Protein AF-A0A937V8J0-F1 (afdb_monomer_lite)

pLDDT: mean 80.1, std 13.32, range [45.62, 94.06]

Radius of gyration: 15.98 Å; chains: 1; bounding box: 34×18×48 Å

Secondary structure (DSSP, 8-state):
-HHHHHHHHHHHHHHHHHHHHHH-GGGHHHHHHHHHHHHHHHHHHHHHHHHHHHHHHHHHSS---S------TTTTT--

Foldseek 3Di:
DVLVVLVVVLVVLLVVLVVVCVVPVVCVVVSVVVNVVSVVVSVVVVVVQVVVQVVCCVVPVDRDDPDDDPDDDPNVVVD

Structure (mmCIF, N/CA/C/O backbone):
data_AF-A0A937V8J0-F1
#
_entry.id   AF-A0A937V8J0-F1
#
loop_
_atom_site.group_PDB
_atom_site.id
_atom_site.type_symbol
_atom_site.label_atom_id
_atom_site.label_alt_id
_atom_site.label_comp_id
_atom_site.label_asym_id
_atom_site.label_entity_id
_atom_site.label_seq_id
_atom_site.pdbx_PDB_ins_code
_atom_site.Cartn_x
_atom_site.Cartn_y
_atom_site.Cartn_z
_atom_site.occupancy
_atom_site.B_iso_or_equiv
_atom_site.auth_seq_id
_atom_site.auth_comp_id
_atom_site.auth_asym_id
_atom_site.auth_atom_id
_atom_site.pdbx_PDB_model_num
ATOM 1 N N . ALA A 1 1 ? -1.173 -2.929 -14.075 1.00 57.81 1 ALA A N 1
ATOM 2 C CA . ALA A 1 1 ? -2.104 -4.071 -13.903 1.00 57.81 1 ALA A CA 1
ATOM 3 C C . ALA A 1 1 ? -1.841 -4.855 -12.614 1.00 57.81 1 ALA A C 1
ATOM 5 O O . ALA A 1 1 ? -2.731 -4.917 -11.773 1.00 57.81 1 ALA A O 1
ATOM 6 N N . MET A 1 2 ? -0.657 -5.464 -12.434 1.00 65.06 2 MET A N 1
ATOM 7 C C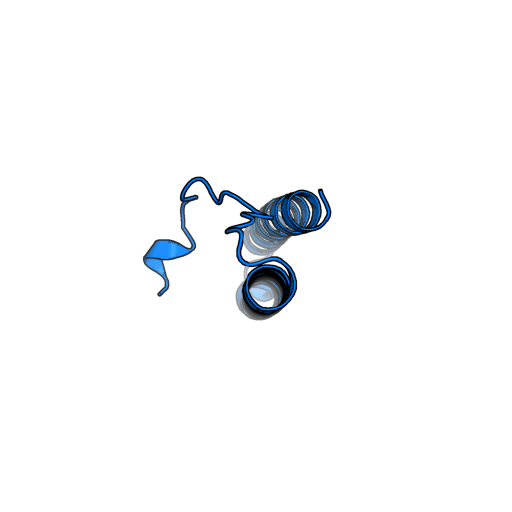A . MET A 1 2 ? -0.342 -6.192 -11.192 1.00 65.06 2 MET A CA 1
ATOM 8 C C . MET A 1 2 ? -0.134 -5.239 -10.006 1.00 65.06 2 MET A C 1
ATOM 10 O O . MET A 1 2 ? -0.666 -5.500 -8.934 1.00 65.06 2 MET A O 1
ATOM 14 N N . ASP A 1 3 ? 0.540 -4.109 -10.226 1.00 66.81 3 ASP A N 1
ATOM 15 C CA . ASP A 1 3 ? 0.777 -3.104 -9.183 1.00 66.81 3 ASP A CA 1
ATOM 16 C C . ASP A 1 3 ? -0.517 -2.428 -8.699 1.00 66.81 3 ASP A C 1
ATOM 18 O O . ASP A 1 3 ? -0.827 -2.468 -7.514 1.00 66.81 3 ASP A O 1
ATOM 22 N N . ASP A 1 4 ? -1.376 -1.985 -9.627 1.00 73.50 4 ASP A N 1
ATOM 23 C CA . ASP A 1 4 ? -2.698 -1.412 -9.305 1.00 73.50 4 ASP A CA 1
ATOM 24 C C . ASP A 1 4 ? -3.572 -2.343 -8.447 1.00 73.50 4 ASP A C 1
ATOM 26 O O . ASP A 1 4 ? -4.381 -1.904 -7.626 1.00 73.50 4 ASP A O 1
ATOM 30 N N . THR A 1 5 ? -3.431 -3.655 -8.659 1.00 76.69 5 THR A N 1
ATOM 31 C CA . THR A 1 5 ? -4.153 -4.665 -7.880 1.00 76.69 5 THR A CA 1
ATOM 32 C C . THR A 1 5 ? -3.600 -4.740 -6.457 1.00 76.69 5 THR A C 1
ATOM 34 O O . THR A 1 5 ? -4.375 -4.821 -5.505 1.00 76.69 5 THR A O 1
ATOM 37 N N . VAL A 1 6 ? -2.275 -4.681 -6.297 1.00 76.94 6 VAL A N 1
ATOM 38 C CA . VAL A 1 6 ? -1.604 -4.665 -4.988 1.00 76.94 6 VAL A CA 1
ATOM 39 C C . VAL A 1 6 ? -1.955 -3.390 -4.213 1.00 76.94 6 VAL A C 1
ATOM 41 O O . VAL A 1 6 ? -2.310 -3.485 -3.038 1.00 76.94 6 VAL A O 1
ATOM 44 N N . ASP A 1 7 ? -1.987 -2.232 -4.873 1.00 76.38 7 ASP A N 1
ATOM 45 C CA . ASP A 1 7 ? -2.425 -0.955 -4.287 1.00 76.38 7 ASP A CA 1
ATOM 46 C C . ASP A 1 7 ? -3.880 -1.004 -3.792 1.00 76.38 7 ASP A C 1
ATOM 48 O O . ASP A 1 7 ? -4.222 -0.536 -2.694 1.00 76.38 7 ASP A O 1
ATOM 52 N N . GLY A 1 8 ? -4.762 -1.596 -4.604 1.00 81.62 8 GLY A N 1
ATOM 53 C CA . GLY A 1 8 ? -6.163 -1.809 -4.250 1.00 81.62 8 GLY A CA 1
ATOM 54 C C . GLY A 1 8 ? -6.314 -2.705 -3.020 1.00 81.62 8 GLY A C 1
ATOM 55 O O . GLY A 1 8 ? -7.051 -2.362 -2.090 1.00 81.62 8 GLY A O 1
ATOM 56 N N . LEU A 1 9 ? -5.567 -3.811 -2.980 1.00 82.75 9 LEU A N 1
ATOM 57 C CA . LEU A 1 9 ? -5.549 -4.739 -1.848 1.00 82.75 9 LEU A CA 1
ATOM 58 C C . LEU A 1 9 ? -5.008 -4.080 -0.578 1.00 82.75 9 LEU A C 1
ATOM 60 O O . LEU A 1 9 ? -5.593 -4.263 0.488 1.00 82.75 9 LEU A O 1
ATOM 64 N N . TYR A 1 10 ? -3.955 -3.267 -0.675 1.00 81.44 10 TYR A N 1
ATOM 65 C CA . TYR A 1 10 ? -3.439 -2.507 0.463 1.00 81.44 10 TYR A CA 1
ATOM 66 C C . TYR A 1 10 ? -4.514 -1.584 1.053 1.00 81.44 10 TYR A C 1
ATOM 68 O O . TYR A 1 10 ? -4.766 -1.604 2.259 1.00 81.44 10 TYR A O 1
ATOM 76 N N . THR A 1 11 ? -5.210 -0.828 0.198 1.00 83.69 11 THR A N 1
ATOM 77 C CA . THR A 1 11 ? -6.288 0.077 0.629 1.00 83.69 11 THR A CA 1
ATOM 78 C C . THR A 1 11 ? -7.440 -0.681 1.291 1.00 83.69 11 THR A C 1
ATOM 80 O O . THR A 1 11 ? -8.003 -0.212 2.284 1.00 83.69 11 THR A O 1
ATOM 83 N N . GLN A 1 12 ? -7.798 -1.850 0.757 1.00 87.62 12 GLN A N 1
ATOM 84 C CA . GLN A 1 12 ? -8.834 -2.703 1.330 1.00 87.62 12 GLN A CA 1
ATOM 85 C C . GLN A 1 12 ? -8.422 -3.230 2.713 1.00 87.62 12 GLN A C 1
ATOM 87 O O . GLN A 1 12 ? -9.147 -3.011 3.684 1.00 87.62 12 GLN A O 1
ATOM 92 N N . ILE A 1 13 ? -7.236 -3.837 2.819 1.00 85.06 13 ILE A N 1
ATOM 93 C CA . ILE A 1 13 ? -6.691 -4.380 4.073 1.00 85.06 13 ILE A CA 1
ATOM 94 C C . ILE A 1 13 ? -6.605 -3.287 5.142 1.00 85.06 13 ILE A C 1
ATOM 96 O O . ILE A 1 13 ? -6.979 -3.511 6.290 1.00 85.06 13 ILE A O 1
ATOM 100 N N . PHE A 1 14 ? -6.166 -2.083 4.771 1.00 84.12 14 PHE A N 1
ATOM 101 C CA . PHE A 1 14 ? -6.088 -0.953 5.691 1.00 84.12 14 PHE A CA 1
ATOM 102 C C . PHE A 1 14 ? -7.457 -0.593 6.289 1.00 84.12 14 PHE A C 1
ATOM 104 O O . PHE A 1 14 ? -7.576 -0.413 7.501 1.00 84.12 14 PHE A O 1
ATOM 111 N N . ARG A 1 15 ? -8.508 -0.525 5.460 1.00 89.19 15 ARG A N 1
ATOM 112 C CA . ARG A 1 15 ? -9.873 -0.216 5.923 1.00 89.19 15 ARG A CA 1
ATOM 113 C C . ARG A 1 15 ? -10.451 -1.320 6.803 1.00 89.19 15 ARG A C 1
ATOM 115 O O . ARG A 1 15 ? -11.072 -1.012 7.817 1.00 89.19 15 ARG A O 1
ATOM 122 N N . GLU A 1 16 ? -10.239 -2.579 6.433 1.00 89.38 16 GLU A N 1
ATOM 123 C CA . GLU A 1 16 ? -10.703 -3.731 7.212 1.00 89.38 16 GLU A CA 1
ATOM 124 C C . GLU A 1 16 ? -10.028 -3.777 8.587 1.00 89.38 16 GLU A C 1
ATOM 126 O O . GLU A 1 16 ? -10.707 -3.875 9.608 1.00 89.38 16 GLU A O 1
ATOM 131 N N . LEU A 1 17 ? -8.702 -3.614 8.636 1.00 86.75 17 LEU A N 1
ATOM 132 C CA . LEU A 1 17 ? -7.955 -3.596 9.893 1.00 86.75 17 LEU A CA 1
ATOM 133 C C . LEU A 1 17 ? -8.358 -2.421 10.781 1.00 86.75 17 LEU A C 1
ATOM 135 O O . LEU A 1 17 ? -8.531 -2.621 11.979 1.00 86.75 17 LEU A O 1
ATOM 139 N N . LEU A 1 18 ? -8.578 -1.228 10.221 1.00 88.75 18 LEU A N 1
ATOM 140 C CA . LEU A 1 18 ? -9.113 -0.105 10.993 1.00 88.75 18 LEU A CA 1
ATOM 141 C C . LEU A 1 18 ? -10.485 -0.421 11.591 1.00 88.75 18 LEU A C 1
ATOM 143 O O . LEU A 1 18 ? -10.713 -0.123 12.761 1.00 88.75 18 LEU A O 1
ATOM 147 N N . SER A 1 19 ? -11.381 -1.046 10.823 1.00 90.62 19 SER A N 1
ATOM 148 C CA . SER A 1 19 ? -12.692 -1.456 11.335 1.00 90.62 19 SER A CA 1
ATOM 149 C C . SER A 1 19 ? -12.556 -2.426 12.510 1.00 90.62 19 SER A C 1
ATOM 151 O O . SER A 1 19 ? -13.205 -2.226 13.534 1.00 90.62 19 SER A O 1
ATOM 153 N N . PHE A 1 20 ? -11.667 -3.419 12.409 1.00 87.44 20 PHE A N 1
ATOM 154 C CA . PHE A 1 20 ? -11.403 -4.361 13.501 1.00 87.44 20 PHE A CA 1
ATOM 155 C C . PHE A 1 20 ? -10.831 -3.682 14.753 1.00 87.44 20 PHE A C 1
ATOM 157 O O . PHE A 1 20 ? -11.212 -4.033 15.867 1.00 87.44 20 PHE A O 1
ATOM 164 N N . MET A 1 21 ? -9.959 -2.682 14.591 1.00 91.25 21 MET A N 1
ATOM 165 C CA . MET A 1 21 ? -9.412 -1.921 15.722 1.00 91.25 21 MET A CA 1
ATOM 166 C C . MET A 1 21 ? -10.450 -1.037 16.412 1.00 91.25 21 MET A C 1
ATOM 168 O O . MET A 1 21 ? -10.373 -0.838 17.623 1.00 91.25 21 MET A O 1
ATOM 172 N N . VAL A 1 22 ? -11.399 -0.482 15.650 1.00 93.06 22 VAL A N 1
ATOM 173 C CA . VAL A 1 22 ? -12.514 0.292 16.213 1.00 93.06 22 VAL A CA 1
ATOM 174 C C . VAL A 1 22 ? -13.486 -0.625 16.958 1.00 93.06 22 VAL A C 1
ATOM 176 O O . VAL A 1 22 ? -13.994 -0.232 18.006 1.00 93.06 22 VAL A O 1
ATOM 179 N N . GLU A 1 23 ? -13.732 -1.832 16.442 1.00 94.06 23 GLU A N 1
ATOM 180 C CA . GLU A 1 23 ? -14.617 -2.824 17.064 1.00 94.06 23 GLU A CA 1
ATOM 181 C C . GLU A 1 23 ? -14.038 -3.393 18.371 1.00 94.06 23 GLU A C 1
ATOM 183 O O . GLU A 1 23 ? -14.754 -3.486 19.368 1.00 94.06 23 GLU A O 1
ATOM 188 N N . ASP A 1 24 ? -12.739 -3.711 18.400 1.00 91.38 24 ASP A N 1
ATOM 189 C CA . ASP A 1 24 ? -12.020 -4.106 19.616 1.00 91.38 24 ASP A CA 1
ATOM 190 C C . ASP A 1 24 ? -10.655 -3.397 19.719 1.00 91.38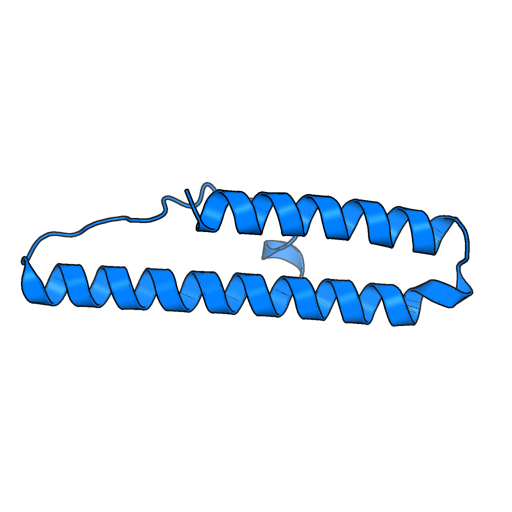 24 ASP A C 1
ATOM 192 O O . ASP A 1 24 ? -9.679 -3.816 19.079 1.00 91.38 24 ASP A O 1
ATOM 196 N N . PRO A 1 25 ? -10.528 -2.384 20.598 1.00 90.94 25 PRO A N 1
ATOM 197 C CA . PRO A 1 25 ? -9.277 -1.664 20.817 1.00 90.94 25 PRO A CA 1
ATOM 198 C C . PRO A 1 25 ? -8.092 -2.536 21.260 1.00 90.94 25 PRO A C 1
ATOM 200 O O . PRO A 1 25 ? -6.944 -2.142 21.035 1.00 90.94 25 PRO A O 1
ATOM 203 N N . HIS A 1 26 ? -8.311 -3.729 21.835 1.00 92.62 26 HIS A N 1
ATOM 204 C CA . HIS A 1 26 ? -7.211 -4.649 22.171 1.00 92.62 26 HIS A CA 1
ATOM 205 C C . HIS A 1 26 ? -6.516 -5.218 20.926 1.00 92.62 26 HIS A C 1
ATOM 207 O O . HIS A 1 26 ? -5.381 -5.696 21.014 1.00 92.62 26 HIS A O 1
ATOM 213 N N . THR A 1 27 ? -7.149 -5.141 19.754 1.00 89.50 27 THR A N 1
ATOM 214 C CA . THR A 1 27 ? -6.570 -5.618 18.492 1.00 89.50 27 THR A CA 1
ATOM 215 C C . THR A 1 27 ? -5.625 -4.608 17.835 1.00 89.50 27 THR A C 1
ATOM 217 O O . THR A 1 27 ? -4.871 -4.991 16.936 1.00 89.50 27 THR A O 1
ATOM 220 N N . THR A 1 28 ? -5.579 -3.358 18.323 1.00 87.94 28 THR A N 1
ATOM 221 C CA . THR A 1 28 ? -4.809 -2.238 17.741 1.00 87.94 28 THR A CA 1
ATOM 222 C C . THR A 1 28 ? -3.361 -2.601 17.426 1.00 87.94 28 THR A C 1
ATOM 224 O O . THR A 1 28 ? -2.915 -2.443 16.292 1.00 87.94 28 THR A O 1
ATOM 227 N N . SER A 1 29 ? -2.622 -3.164 18.386 1.00 89.62 29 SER A N 1
ATOM 228 C CA . SER A 1 29 ? -1.211 -3.510 18.168 1.00 89.62 29 SER A CA 1
ATOM 229 C C . SER A 1 29 ? -1.030 -4.560 17.069 1.00 89.62 29 SER A C 1
ATOM 231 O O . SER A 1 29 ? -0.119 -4.458 16.252 1.00 89.62 29 SER A O 1
ATOM 233 N N . ARG A 1 30 ? -1.912 -5.567 17.014 1.00 87.31 30 ARG A N 1
ATOM 234 C CA . ARG A 1 30 ? -1.842 -6.637 16.008 1.00 87.31 30 ARG A CA 1
ATOM 235 C C . ARG A 1 30 ? -2.199 -6.124 14.622 1.00 87.31 30 ARG A C 1
ATOM 237 O O . ARG A 1 30 ? -1.477 -6.413 13.672 1.00 87.31 30 ARG A O 1
ATOM 244 N N . GLY A 1 31 ? -3.272 -5.346 14.507 1.00 87.69 31 GLY A N 1
ATOM 245 C CA . GLY A 1 31 ? -3.639 -4.765 13.223 1.00 87.69 31 GLY A CA 1
ATOM 246 C C . GLY A 1 31 ? -2.576 -3.779 12.724 1.00 87.69 31 GLY A C 1
ATOM 247 O O . GLY A 1 31 ? -2.321 -3.731 11.527 1.00 87.69 31 GLY A O 1
ATOM 248 N N . LEU A 1 32 ? -1.878 -3.066 13.618 1.00 88.31 32 LEU A N 1
ATOM 249 C CA . LEU A 1 32 ? -0.801 -2.160 13.225 1.00 88.31 32 LEU A CA 1
ATOM 250 C C . LEU A 1 32 ? 0.383 -2.928 12.617 1.00 88.31 32 LEU A C 1
ATOM 252 O O . LEU A 1 32 ? 0.901 -2.527 11.576 1.00 88.31 32 LEU A O 1
ATOM 256 N N . TYR A 1 33 ? 0.771 -4.069 13.198 1.00 90.50 33 TYR A N 1
ATOM 257 C CA . TYR A 1 33 ? 1.790 -4.938 12.596 1.00 90.50 33 TYR A CA 1
ATOM 258 C C . TYR A 1 33 ? 1.386 -5.451 11.211 1.00 90.50 33 TYR A C 1
ATOM 260 O O . TYR A 1 33 ? 2.231 -5.530 10.322 1.00 90.50 33 TYR A O 1
ATOM 268 N N . LEU A 1 34 ? 0.105 -5.769 11.009 1.00 88.88 34 LEU A N 1
ATOM 269 C CA . LEU A 1 34 ? -0.402 -6.215 9.710 1.00 88.88 34 LEU A CA 1
ATOM 270 C C . LEU A 1 34 ? -0.407 -5.086 8.670 1.00 88.88 34 LEU A C 1
ATOM 272 O O . LEU A 1 34 ? -0.011 -5.325 7.531 1.00 88.88 34 LEU A O 1
ATOM 276 N N . ILE A 1 35 ? -0.760 -3.857 9.062 1.00 87.06 35 ILE A N 1
ATOM 277 C CA . ILE A 1 35 ? -0.641 -2.670 8.198 1.00 87.06 35 ILE A CA 1
ATOM 278 C C . ILE A 1 35 ? 0.819 -2.468 7.781 1.00 87.06 35 ILE A C 1
ATOM 280 O O . ILE A 1 35 ? 1.104 -2.309 6.594 1.00 87.06 35 ILE A O 1
ATOM 284 N N . PHE A 1 36 ? 1.760 -2.546 8.728 1.00 86.19 36 PHE A N 1
ATOM 285 C CA . PHE A 1 36 ? 3.183 -2.436 8.407 1.00 86.19 36 PHE A CA 1
ATOM 286 C C . PHE A 1 36 ? 3.664 -3.563 7.492 1.00 86.19 36 PHE A C 1
ATOM 288 O O . PHE A 1 36 ? 4.433 -3.303 6.568 1.00 86.19 36 PHE A O 1
ATOM 295 N N . ALA A 1 37 ? 3.220 -4.802 7.701 1.00 88.94 37 ALA A N 1
ATOM 296 C CA . ALA A 1 37 ? 3.572 -5.914 6.822 1.00 88.94 37 ALA A CA 1
ATOM 297 C C . ALA A 1 37 ? 3.068 -5.678 5.388 1.00 88.94 37 ALA A C 1
ATOM 299 O O . ALA A 1 37 ? 3.846 -5.801 4.443 1.00 88.94 37 ALA A O 1
ATOM 300 N N . ALA A 1 38 ? 1.805 -5.270 5.230 1.00 84.75 38 ALA A N 1
ATOM 301 C CA . ALA A 1 38 ? 1.219 -4.954 3.929 1.00 84.75 38 ALA A CA 1
ATOM 302 C C . ALA A 1 38 ? 1.953 -3.795 3.232 1.00 84.75 38 ALA A C 1
ATOM 304 O O . ALA A 1 38 ? 2.259 -3.886 2.046 1.00 84.75 38 ALA A O 1
ATOM 305 N N . HIS A 1 39 ? 2.319 -2.751 3.980 1.00 82.50 39 HIS A N 1
ATOM 306 C CA . HIS A 1 39 ? 3.100 -1.629 3.459 1.00 82.50 39 HIS A CA 1
ATOM 307 C C . HIS A 1 39 ? 4.489 -2.061 2.964 1.00 82.50 39 HIS A C 1
ATOM 309 O O . HIS A 1 39 ? 4.922 -1.679 1.882 1.00 82.50 39 HIS A O 1
ATOM 315 N N . ASN A 1 40 ? 5.195 -2.897 3.731 1.00 86.25 40 ASN A N 1
ATOM 316 C CA . ASN A 1 40 ? 6.508 -3.394 3.314 1.00 86.25 40 ASN A CA 1
ATOM 317 C C . ASN A 1 40 ? 6.425 -4.244 2.037 1.00 86.25 40 ASN A C 1
ATOM 319 O O . ASN A 1 40 ? 7.338 -4.190 1.215 1.00 86.25 40 ASN A O 1
ATOM 323 N N . LEU A 1 41 ? 5.345 -5.010 1.857 1.00 85.31 41 LEU A N 1
ATOM 324 C CA . LEU A 1 41 ? 5.122 -5.793 0.640 1.00 85.31 41 LEU A CA 1
ATOM 325 C C . LEU A 1 41 ? 4.902 -4.901 -0.588 1.00 85.31 41 LEU A C 1
ATOM 327 O O . LEU A 1 41 ? 5.500 -5.168 -1.629 1.00 85.31 41 LEU A O 1
ATOM 331 N N . GLU A 1 42 ? 4.124 -3.825 -0.458 1.00 83.38 42 GLU A N 1
ATOM 332 C CA . GLU A 1 42 ? 3.949 -2.822 -1.520 1.00 83.38 42 GLU A CA 1
ATOM 333 C C . GLU A 1 42 ? 5.296 -2.191 -1.910 1.00 83.38 42 GLU A C 1
ATOM 335 O O . GLU A 1 42 ? 5.680 -2.212 -3.080 1.00 83.38 42 GLU A O 1
ATOM 340 N N . ARG A 1 43 ? 6.110 -1.789 -0.924 1.00 85.75 43 ARG A N 1
ATOM 341 C CA . ARG A 1 43 ? 7.441 -1.207 -1.177 1.00 85.75 43 ARG A CA 1
ATOM 342 C C . ARG A 1 43 ? 8.387 -2.162 -1.902 1.00 85.75 43 ARG A C 1
ATOM 344 O O . ARG A 1 43 ? 9.274 -1.718 -2.634 1.00 85.75 43 ARG A O 1
ATOM 351 N N . ILE A 1 44 ? 8.267 -3.466 -1.655 1.00 87.06 44 ILE A N 1
ATOM 352 C CA . ILE A 1 44 ? 9.040 -4.483 -2.375 1.00 87.06 44 ILE A CA 1
ATOM 353 C C . ILE A 1 44 ? 8.572 -4.555 -3.831 1.00 87.06 44 ILE A C 1
ATOM 355 O O . ILE A 1 44 ? 9.425 -4.574 -4.718 1.00 87.06 44 ILE A O 1
ATOM 359 N N . GLY A 1 45 ? 7.258 -4.539 -4.072 1.00 82.94 45 GLY A N 1
ATOM 360 C CA . GLY A 1 45 ? 6.670 -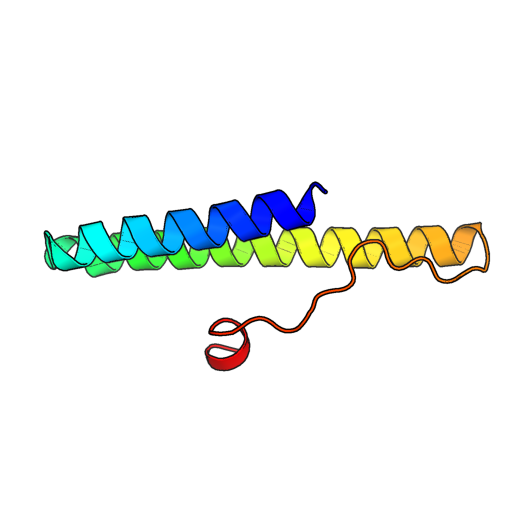4.483 -5.414 1.00 82.94 45 GLY A CA 1
ATOM 361 C C . GLY A 1 45 ? 7.206 -3.307 -6.230 1.00 82.94 45 GLY A C 1
ATOM 362 O O . GLY A 1 45 ? 7.760 -3.512 -7.309 1.00 82.94 45 GLY A O 1
ATOM 363 N N . ASP A 1 46 ? 7.197 -2.108 -5.648 1.00 81.75 46 ASP A N 1
ATOM 364 C CA . ASP A 1 46 ? 7.752 -0.898 -6.267 1.00 81.75 46 ASP A CA 1
ATOM 365 C C . ASP A 1 46 ? 9.207 -1.036 -6.673 1.00 81.75 46 ASP A C 1
ATOM 367 O O . ASP A 1 46 ? 9.613 -0.679 -7.780 1.00 81.75 46 ASP A O 1
ATOM 371 N N . ARG A 1 47 ? 10.028 -1.563 -5.763 1.00 87.19 47 ARG A N 1
ATOM 372 C CA . ARG A 1 47 ? 11.454 -1.748 -6.029 1.00 87.19 47 ARG A CA 1
ATOM 373 C C . ARG A 1 47 ? 11.674 -2.734 -7.166 1.00 87.19 47 ARG A C 1
ATOM 375 O O . ARG A 1 47 ? 12.576 -2.517 -7.971 1.00 87.19 47 ARG A O 1
ATOM 382 N N . VAL A 1 48 ? 10.870 -3.793 -7.240 1.00 88.62 48 VAL A N 1
ATOM 383 C CA . VAL A 1 48 ? 10.922 -4.754 -8.346 1.00 88.62 48 VAL A CA 1
ATOM 384 C C . VAL A 1 48 ? 10.552 -4.070 -9.660 1.00 88.62 48 VAL A C 1
ATOM 386 O O . VAL A 1 48 ? 11.314 -4.198 -10.616 1.00 88.62 48 VAL A O 1
ATOM 389 N N . THR A 1 49 ? 9.470 -3.288 -9.703 1.00 86.56 49 THR A N 1
ATOM 390 C CA . THR A 1 49 ? 9.071 -2.523 -10.897 1.00 86.56 49 THR A CA 1
ATOM 391 C C . THR A 1 49 ? 10.193 -1.596 -11.364 1.00 86.56 49 THR A C 1
ATOM 393 O O . THR A 1 49 ? 10.631 -1.705 -12.508 1.00 86.56 49 THR A O 1
ATOM 396 N N . ASN A 1 50 ? 10.773 -0.802 -10.459 1.00 86.56 50 ASN A N 1
ATOM 397 C CA . ASN A 1 50 ? 11.884 0.104 -10.775 1.00 86.56 50 ASN A CA 1
ATOM 398 C C . ASN A 1 50 ? 13.123 -0.635 -11.324 1.00 86.56 50 ASN A C 1
ATOM 400 O O . ASN A 1 50 ? 13.831 -0.133 -12.201 1.00 86.56 50 ASN A O 1
ATOM 404 N N . ILE A 1 51 ? 13.426 -1.831 -10.804 1.00 89.81 51 ILE A N 1
ATOM 405 C CA . ILE A 1 51 ? 14.530 -2.664 -11.309 1.00 89.81 51 ILE A CA 1
ATOM 406 C C . ILE A 1 51 ? 14.221 -3.155 -12.727 1.00 89.81 51 ILE A C 1
ATOM 408 O O . ILE A 1 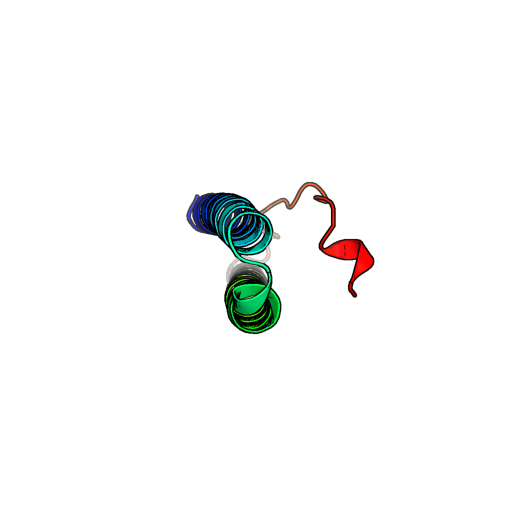51 ? 15.099 -3.107 -13.590 1.00 89.81 51 ILE A O 1
ATOM 412 N N . VAL A 1 52 ? 12.993 -3.609 -12.981 1.00 89.00 52 VAL A N 1
ATOM 413 C CA . VAL A 1 52 ? 12.570 -4.100 -14.300 1.00 89.00 52 VAL A CA 1
ATOM 414 C C . VAL A 1 52 ? 12.606 -2.980 -15.341 1.00 89.00 52 VAL A C 1
ATOM 416 O O . VAL A 1 52 ? 13.145 -3.194 -16.425 1.00 89.00 52 VAL A O 1
ATOM 419 N N . GLU A 1 53 ? 12.126 -1.781 -15.008 1.00 87.31 53 GLU A N 1
ATOM 420 C CA . GLU A 1 53 ? 12.211 -0.596 -15.876 1.00 87.31 53 GLU A CA 1
ATOM 421 C C . GLU A 1 53 ? 13.662 -0.278 -16.251 1.00 87.31 53 GLU A C 1
ATOM 423 O O . GLU A 1 53 ? 13.982 -0.056 -17.420 1.00 87.31 53 GLU A O 1
ATOM 428 N N . ARG A 1 54 ? 14.585 -0.349 -15.282 1.00 88.62 54 ARG A N 1
ATOM 429 C CA . ARG A 1 54 ? 16.016 -0.145 -15.540 1.00 88.62 54 ARG A CA 1
ATOM 430 C C . ARG A 1 54 ? 16.607 -1.229 -16.443 1.00 88.62 54 ARG A C 1
ATOM 432 O O . ARG A 1 54 ? 17.433 -0.912 -17.297 1.00 88.62 54 ARG A O 1
ATOM 439 N N . ILE A 1 55 ? 16.215 -2.492 -16.271 1.00 90.62 55 ILE A N 1
ATOM 440 C CA . ILE A 1 55 ? 16.654 -3.591 -17.147 1.00 90.62 55 ILE A CA 1
ATOM 441 C C . ILE A 1 55 ? 16.135 -3.380 -18.574 1.00 90.62 55 ILE A C 1
ATOM 443 O O . ILE A 1 55 ? 16.911 -3.506 -19.522 1.00 90.62 55 ILE A O 1
ATOM 447 N N . LEU A 1 56 ? 14.861 -3.010 -18.731 1.00 89.12 56 LEU A N 1
ATOM 448 C CA . LEU A 1 56 ? 14.258 -2.692 -20.029 1.00 89.12 56 LEU A CA 1
ATOM 449 C C . LEU A 1 56 ? 14.969 -1.528 -20.715 1.00 89.12 56 LEU A C 1
ATOM 451 O O . LEU A 1 56 ? 15.283 -1.628 -21.900 1.00 89.12 56 LEU A O 1
ATOM 455 N N . PHE A 1 57 ? 15.290 -0.471 -19.971 1.00 90.12 57 PHE A N 1
ATOM 456 C CA . PHE A 1 57 ? 16.057 0.658 -20.487 1.00 90.12 57 PHE A CA 1
ATOM 457 C C . PHE A 1 57 ? 17.452 0.231 -20.963 1.00 90.12 57 PHE A C 1
ATOM 459 O O . PHE A 1 57 ? 17.865 0.590 -22.061 1.00 90.12 57 PHE A O 1
ATOM 466 N N . MET A 1 58 ? 18.170 -0.583 -20.179 1.00 90.88 58 MET A N 1
ATOM 467 C CA . MET A 1 58 ? 19.494 -1.083 -20.576 1.00 90.88 58 MET A CA 1
ATOM 468 C C . MET A 1 58 ? 19.447 -1.978 -21.823 1.00 90.88 58 MET A C 1
ATOM 470 O O . MET A 1 58 ? 20.407 -1.990 -22.589 1.00 90.88 58 MET A O 1
ATOM 474 N N . ALA A 1 59 ? 18.362 -2.730 -22.025 1.00 92.06 59 ALA A N 1
ATOM 475 C CA . ALA A 1 59 ? 18.217 -3.641 -23.159 1.00 92.06 59 ALA A CA 1
ATOM 476 C C . ALA A 1 59 ? 17.727 -2.949 -24.444 1.00 92.06 59 ALA A C 1
ATOM 478 O O . ALA A 1 59 ? 18.180 -3.299 -25.531 1.00 92.06 59 ALA A O 1
ATOM 479 N N . SER A 1 60 ? 16.796 -1.998 -24.327 1.00 90.06 60 SER A N 1
ATOM 480 C CA . SER A 1 60 ? 16.136 -1.343 -25.469 1.00 90.06 60 SER A CA 1
ATOM 481 C C . SER A 1 60 ? 16.716 0.030 -25.819 1.00 90.06 60 SER A C 1
ATOM 483 O O . SER A 1 60 ? 16.597 0.466 -26.959 1.00 90.06 60 SER A O 1
ATOM 485 N N . GLY A 1 61 ? 17.340 0.717 -24.856 1.00 89.69 61 GLY A N 1
ATOM 486 C CA . GLY A 1 61 ? 17.728 2.125 -24.970 1.00 89.69 61 GLY A CA 1
ATOM 487 C C . GLY A 1 61 ? 16.570 3.115 -24.784 1.00 89.69 61 GLY A C 1
ATOM 488 O O . GLY A 1 61 ? 16.801 4.323 -24.822 1.00 89.69 61 GLY A O 1
ATOM 489 N N . GLU A 1 62 ? 15.343 2.636 -24.559 1.00 84.00 62 GLU A N 1
ATOM 490 C CA . GLU A 1 62 ? 14.139 3.458 -24.432 1.00 84.00 62 GLU A CA 1
ATOM 491 C C . GLU A 1 62 ? 13.585 3.421 -23.004 1.00 84.00 62 GLU A C 1
ATOM 493 O O . GLU A 1 62 ? 13.472 2.363 -22.381 1.00 84.00 62 GLU A O 1
ATOM 498 N N . MET A 1 63 ? 13.214 4.587 -22.469 1.00 79.69 63 ME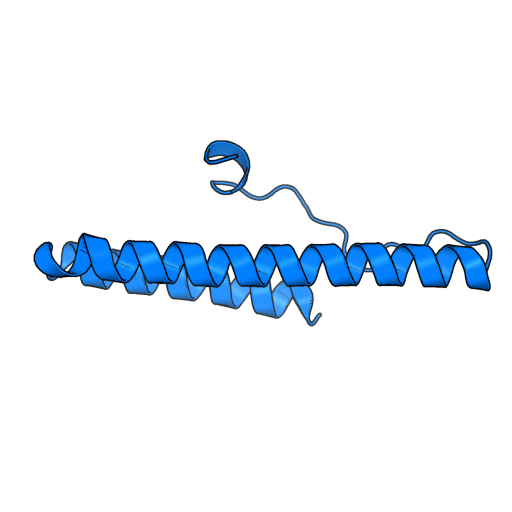T A N 1
ATOM 499 C CA . MET A 1 63 ? 12.558 4.681 -21.160 1.00 79.69 63 MET A CA 1
ATOM 500 C C . MET A 1 63 ? 11.154 4.087 -21.247 1.00 79.69 63 MET A C 1
ATOM 502 O O . MET A 1 63 ? 10.320 4.574 -22.007 1.00 79.69 63 MET A O 1
ATOM 506 N N . HIS A 1 64 ? 10.907 3.044 -20.459 1.00 75.56 64 HIS A N 1
ATOM 507 C CA . HIS A 1 64 ? 9.596 2.427 -20.302 1.00 75.56 64 HIS A CA 1
ATOM 508 C C . HIS A 1 64 ? 9.122 2.668 -18.870 1.00 75.56 64 HIS A C 1
ATOM 510 O O . HIS A 1 64 ? 9.722 2.140 -17.938 1.00 75.56 64 HIS A O 1
ATOM 516 N N . GLU A 1 65 ? 8.056 3.451 -18.705 1.00 76.38 65 GLU A N 1
ATOM 517 C CA . GLU A 1 65 ? 7.343 3.560 -17.430 1.00 76.38 65 GLU A CA 1
ATOM 518 C C . GLU A 1 65 ? 6.293 2.452 -17.376 1.00 76.38 65 GLU A C 1
ATOM 520 O O . GLU A 1 65 ? 5.305 2.461 -18.114 1.00 76.38 65 GLU A O 1
ATOM 525 N N . LEU A 1 66 ? 6.535 1.460 -16.526 1.00 74.38 66 LEU A N 1
ATOM 526 C CA . LEU A 1 66 ? 5.621 0.344 -16.307 1.00 74.38 66 LEU A CA 1
ATOM 527 C C . LEU A 1 66 ? 4.527 0.707 -15.305 1.00 74.38 66 LEU A C 1
ATOM 529 O O . LEU A 1 66 ? 3.471 0.067 -15.302 1.00 74.38 66 LEU A O 1
ATOM 533 N N . ASN A 1 67 ? 4.772 1.719 -14.470 1.00 69.94 67 ASN A N 1
ATOM 534 C CA . ASN A 1 67 ? 3.824 2.157 -13.462 1.00 69.94 67 ASN A CA 1
ATOM 535 C C . ASN A 1 67 ? 3.893 3.673 -13.176 1.00 69.94 67 ASN A C 1
ATOM 537 O O . ASN A 1 67 ? 4.648 4.107 -12.301 1.00 69.94 67 ASN A O 1
ATOM 541 N N . PRO A 1 68 ? 3.096 4.507 -13.868 1.00 62.28 68 PRO A N 1
ATOM 542 C CA . PRO A 1 68 ? 3.006 5.931 -13.569 1.00 62.28 68 PRO A CA 1
ATOM 543 C C . PRO A 1 68 ? 2.220 6.147 -12.266 1.00 62.28 68 PRO A C 1
ATOM 545 O O . PRO A 1 68 ? 0.998 6.317 -12.269 1.00 62.28 68 PRO A O 1
ATOM 548 N N . LYS A 1 69 ? 2.916 6.145 -11.123 1.00 60.12 69 LYS A N 1
ATOM 549 C CA . LYS A 1 69 ? 2.295 6.428 -9.823 1.00 60.12 69 LYS A CA 1
ATOM 550 C C . LYS A 1 69 ? 1.819 7.879 -9.753 1.00 60.12 69 LYS A C 1
ATOM 552 O O . LYS A 1 69 ? 2.604 8.811 -9.594 1.00 60.12 69 LYS A O 1
ATOM 557 N N . VAL A 1 70 ? 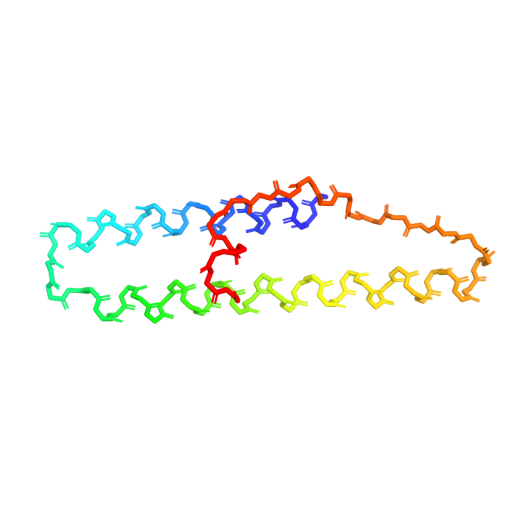0.503 8.082 -9.804 1.00 54.56 70 VAL A N 1
ATOM 558 C CA . VAL A 1 70 ? -0.121 9.336 -9.360 1.00 54.56 70 VAL A CA 1
ATOM 559 C C . VAL A 1 70 ? -0.011 9.356 -7.836 1.00 54.56 70 VAL A C 1
ATOM 561 O O . VAL A 1 70 ? -0.667 8.546 -7.187 1.00 54.56 70 VAL A O 1
ATOM 564 N N . SER A 1 71 ? 0.843 10.229 -7.285 1.00 47.28 71 SER A N 1
ATOM 565 C CA . SER A 1 71 ? 1.060 10.419 -5.838 1.00 47.28 71 SER A CA 1
ATOM 566 C C . SER A 1 71 ? -0.238 10.220 -5.043 1.00 47.28 71 SER A C 1
ATOM 568 O O . SER A 1 71 ? -1.219 10.946 -5.227 1.00 47.28 71 SER A O 1
ATOM 570 N N . LYS A 1 72 ? -0.261 9.192 -4.188 1.00 52.12 72 LYS A N 1
ATOM 571 C CA . LYS A 1 72 ? -1.400 8.859 -3.329 1.00 52.12 72 LYS A CA 1
ATOM 572 C C . LYS A 1 72 ? -0.953 8.775 -1.870 1.00 52.12 72 LYS A C 1
ATOM 574 O O . LYS A 1 72 ? -0.348 7.802 -1.436 1.00 52.12 72 LYS A O 1
ATOM 579 N N . THR A 1 73 ? -1.287 9.860 -1.167 1.00 57.25 73 THR A N 1
ATOM 580 C CA . THR A 1 73 ? -1.962 9.965 0.145 1.00 57.25 73 THR A CA 1
ATOM 581 C C . THR A 1 73 ? -1.572 8.981 1.264 1.00 57.25 73 THR A C 1
ATOM 583 O O . THR A 1 73 ? -1.546 7.776 1.078 1.00 57.25 73 THR A O 1
ATOM 586 N N . ILE A 1 74 ? -1.411 9.514 2.486 1.00 47.16 74 ILE A N 1
ATOM 587 C CA . ILE A 1 74 ? -1.046 8.850 3.765 1.00 47.16 74 ILE A CA 1
ATOM 588 C C . ILE A 1 74 ? 0.346 8.197 3.764 1.00 47.16 74 ILE A C 1
ATOM 590 O O . ILE A 1 74 ? 1.101 8.409 4.710 1.00 47.16 74 ILE A O 1
ATOM 594 N N . THR A 1 75 ? 0.727 7.489 2.706 1.00 55.00 75 THR A N 1
ATOM 595 C CA . THR A 1 75 ? 2.027 6.815 2.563 1.00 55.00 75 THR A CA 1
ATOM 596 C C . THR A 1 75 ? 3.216 7.788 2.588 1.00 55.00 75 THR A C 1
ATOM 598 O O . THR A 1 75 ? 4.268 7.447 3.120 1.00 55.00 75 THR A O 1
ATOM 601 N N . ASP A 1 76 ? 3.015 9.026 2.120 1.00 54.88 76 ASP A N 1
ATOM 602 C CA . ASP A 1 76 ? 4.017 10.107 2.132 1.00 54.88 76 ASP A CA 1
ATOM 603 C C . ASP A 1 76 ? 4.133 10.841 3.490 1.00 54.88 76 ASP A C 1
ATOM 605 O O . ASP A 1 76 ? 5.043 11.640 3.674 1.00 54.88 76 ASP A O 1
ATOM 609 N N . LEU A 1 77 ? 3.219 10.610 4.447 1.00 46.91 77 LEU A N 1
ATOM 610 C CA . LEU A 1 77 ? 3.215 11.273 5.769 1.00 46.91 77 LEU A CA 1
ATOM 611 C C . LEU A 1 77 ? 3.877 10.441 6.880 1.00 46.91 77 LEU A C 1
ATOM 613 O O . LEU A 1 77 ? 4.087 10.950 7.979 1.00 46.91 77 LEU A O 1
ATOM 617 N N . MET A 1 78 ? 4.155 9.161 6.620 1.00 51.97 78 MET A N 1
ATOM 618 C CA . MET A 1 78 ? 4.827 8.252 7.562 1.00 51.97 78 MET A CA 1
ATOM 619 C C . MET A 1 78 ? 6.260 7.892 7.142 1.00 51.97 78 MET A C 1
ATOM 621 O O . MET A 1 78 ? 6.901 7.081 7.814 1.00 51.97 78 MET A O 1
ATOM 625 N N . GLY A 1 79 ? 6.738 8.486 6.044 1.00 45.62 79 GLY A N 1
ATOM 626 C CA . GLY A 1 79 ? 8.128 8.457 5.587 1.00 45.62 79 GLY A CA 1
ATOM 627 C C . GLY A 1 79 ? 8.876 9.727 5.961 1.00 45.62 79 GLY A C 1
ATOM 628 O O . GLY A 1 79 ? 8.236 10.800 5.977 1.00 45.62 79 GLY A O 1
#

Sequence (79 aa):
AMDDTVDGLYTQIFRELLSFMVEDPHTTSRGLYLIFAAHNLERIGDRVTNIVERILFMASGEMHELNPKVSKTITDLMG